Protein AF-A0A4Q3YNB6-F1 (afdb_monomer_lite)

pLDDT: mean 71.14, std 10.94, range [44.97, 83.94]

Structure (mmCIF, N/CA/C/O backbone):
data_AF-A0A4Q3YNB6-F1
#
_entry.id   AF-A0A4Q3YNB6-F1
#
loop_
_atom_site.group_PDB
_atom_site.id
_atom_site.type_symbol
_atom_site.label_atom_id
_atom_site.label_alt_id
_atom_site.label_comp_id
_atom_site.label_asym_id
_atom_site.label_entity_id
_atom_site.label_seq_id
_atom_site.pdbx_PDB_ins_code
_atom_site.Cartn_x
_atom_site.Cartn_y
_atom_site.Cartn_z
_atom_site.occupancy
_atom_site.B_iso_or_equiv
_atom_site.auth_seq_id
_atom_site.auth_comp_id
_atom_site.auth_asym_id
_atom_site.auth_atom_id
_atom_site.pdbx_PDB_model_num
ATOM 1 N N . MET A 1 1 ? 1.092 15.491 34.770 1.00 48.59 1 MET A N 1
ATOM 2 C CA . MET A 1 1 ? 0.559 14.821 33.558 1.00 48.59 1 MET A CA 1
ATOM 3 C C . MET A 1 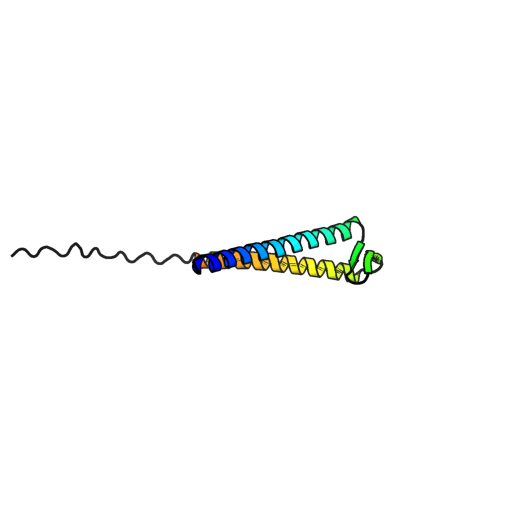1 ? 0.170 13.396 33.919 1.00 48.59 1 MET A C 1
ATOM 5 O O . MET A 1 1 ? 1.056 12.588 34.181 1.00 48.59 1 MET A O 1
ATOM 9 N N . ASN A 1 2 ? -1.131 13.110 33.993 1.00 55.97 2 ASN A N 1
ATOM 10 C CA . ASN A 1 2 ? -1.654 11.788 34.346 1.00 55.97 2 ASN A CA 1
ATOM 11 C C . ASN A 1 2 ? -1.168 10.729 33.346 1.00 55.97 2 ASN A C 1
ATOM 13 O O . ASN A 1 2 ? -1.241 10.934 32.135 1.00 55.97 2 ASN A O 1
ATOM 17 N N . ARG A 1 3 ? -0.697 9.573 33.836 1.00 59.06 3 ARG A N 1
ATOM 18 C CA . ARG A 1 3 ? -0.293 8.431 32.984 1.00 59.06 3 ARG A CA 1
ATOM 19 C C . ARG A 1 3 ? -1.398 8.011 31.999 1.00 59.06 3 ARG A C 1
ATOM 21 O O . ARG A 1 3 ? -1.085 7.538 30.911 1.00 59.06 3 ARG A O 1
ATOM 28 N N . PHE A 1 4 ? -2.658 8.252 32.361 1.00 56.62 4 PHE A N 1
ATOM 29 C CA . PHE A 1 4 ? -3.838 7.972 31.543 1.00 56.62 4 PHE A CA 1
ATOM 30 C C . PHE A 1 4 ? -3.888 8.790 30.238 1.00 56.62 4 PHE A C 1
ATOM 32 O O . PHE A 1 4 ? -4.260 8.250 29.199 1.00 56.62 4 PHE A O 1
ATOM 39 N N . ASP A 1 5 ? -3.431 10.050 30.246 1.00 74.00 5 ASP A N 1
ATOM 40 C CA . ASP A 1 5 ? -3.408 10.886 29.034 1.00 74.00 5 ASP A CA 1
ATOM 41 C C . ASP A 1 5 ? -2.333 10.436 28.047 1.00 74.00 5 ASP A C 1
ATOM 43 O O . ASP A 1 5 ? -2.565 10.410 26.841 1.00 74.00 5 ASP A O 1
ATOM 47 N N . ARG A 1 6 ? -1.160 10.024 28.542 1.00 73.75 6 ARG A N 1
ATOM 48 C CA . ARG A 1 6 ? -0.065 9.565 27.672 1.00 73.75 6 ARG A CA 1
ATOM 49 C C . ARG A 1 6 ? -0.422 8.277 26.933 1.00 73.75 6 ARG A C 1
ATOM 51 O O . ARG A 1 6 ? -0.122 8.168 25.749 1.00 73.75 6 ARG A O 1
ATOM 58 N N . ALA A 1 7 ? -1.082 7.330 27.603 1.00 80.12 7 ALA A N 1
ATOM 59 C CA . ALA A 1 7 ? -1.526 6.084 26.978 1.00 80.12 7 ALA A CA 1
ATOM 60 C C . ALA A 1 7 ? -2.556 6.344 25.866 1.00 80.12 7 ALA A C 1
ATOM 62 O O . ALA A 1 7 ? -2.392 5.857 24.748 1.00 80.12 7 ALA A O 1
ATOM 63 N N . ARG A 1 8 ? -3.554 7.194 26.137 1.00 77.19 8 ARG A N 1
ATOM 64 C CA . ARG A 1 8 ? -4.603 7.559 25.172 1.00 77.19 8 ARG A CA 1
ATOM 65 C C . ARG A 1 8 ? -4.058 8.340 23.974 1.00 77.19 8 ARG A C 1
ATOM 67 O O . ARG A 1 8 ? -4.523 8.173 22.848 1.00 77.19 8 ARG A O 1
ATOM 74 N N . LEU A 1 9 ? -3.062 9.192 24.211 1.00 80.81 9 LEU A N 1
ATOM 75 C CA . LEU A 1 9 ? -2.403 9.975 23.168 1.00 80.81 9 LEU A CA 1
ATOM 76 C C . LEU A 1 9 ? -1.516 9.089 22.280 1.00 80.81 9 LEU A C 1
ATOM 78 O O . LEU A 1 9 ? -1.565 9.221 21.059 1.00 80.81 9 LEU A O 1
ATOM 82 N N . LEU A 1 10 ? -0.792 8.126 22.864 1.00 83.31 10 LEU A N 1
ATOM 83 C CA . LEU A 1 10 ? -0.043 7.109 22.114 1.00 83.31 10 LEU A CA 1
ATOM 84 C C . LEU A 1 10 ? -0.956 6.209 21.276 1.00 83.31 10 LEU A C 1
ATOM 86 O O . LEU A 1 10 ? -0.616 5.881 20.142 1.00 83.31 10 LEU A O 1
ATOM 90 N N . GLU A 1 11 ? -2.111 5.816 21.807 1.00 80.81 11 GLU A N 1
ATOM 91 C CA . GLU A 1 11 ? -3.084 4.985 21.094 1.00 80.81 11 GLU A CA 1
ATOM 92 C C . GLU A 1 11 ? -3.640 5.700 19.852 1.00 80.81 11 GLU A C 1
ATOM 94 O O . GLU A 1 11 ? -3.629 5.145 18.751 1.00 80.81 11 GLU A O 1
ATOM 99 N N . ARG A 1 12 ? -4.011 6.980 19.988 1.00 79.75 12 ARG A N 1
ATOM 100 C CA . ARG A 1 12 ? -4.431 7.818 18.850 1.00 79.75 12 ARG A CA 1
ATOM 101 C C . ARG A 1 12 ? -3.298 8.069 17.857 1.00 79.75 12 ARG A C 1
ATOM 103 O O . ARG A 1 12 ? -3.530 8.028 16.651 1.00 79.75 12 ARG A O 1
ATOM 110 N N . ALA A 1 13 ? -2.078 8.294 18.344 1.00 81.75 13 ALA A N 1
ATOM 111 C CA . ALA A 1 13 ? -0.915 8.513 17.490 1.00 81.75 13 ALA A CA 1
ATOM 112 C C . ALA A 1 13 ? -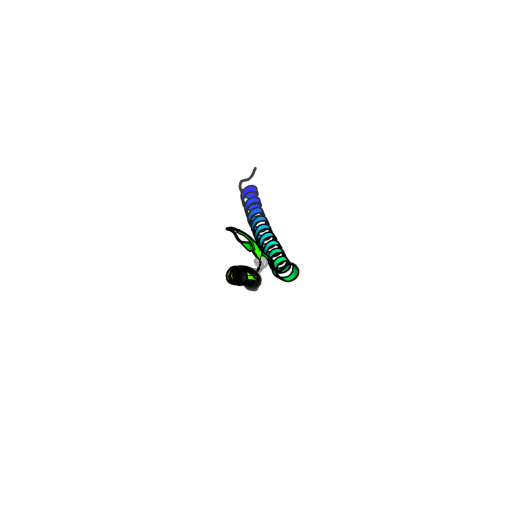0.593 7.278 16.636 1.00 81.75 13 ALA A C 1
ATOM 114 O O . ALA A 1 13 ? -0.326 7.420 15.449 1.00 81.75 13 ALA A O 1
ATOM 115 N N . LYS A 1 14 ? -0.685 6.062 17.189 1.00 77.19 14 LYS A N 1
ATOM 116 C CA . LYS A 1 14 ? -0.492 4.815 16.423 1.00 77.19 14 LYS A CA 1
ATOM 117 C C . LYS A 1 14 ? -1.505 4.672 15.284 1.00 77.19 14 LYS A C 1
ATOM 119 O O . LYS A 1 14 ? -1.136 4.296 14.171 1.00 77.19 14 LYS A O 1
ATOM 124 N N . LEU A 1 15 ? -2.766 5.009 15.546 1.00 77.25 15 LEU A N 1
ATOM 125 C CA . LEU A 1 15 ? -3.827 5.027 14.535 1.00 77.25 15 LEU A CA 1
ATOM 126 C C . LEU A 1 15 ? -3.554 6.064 13.435 1.00 77.25 15 LEU A C 1
ATOM 128 O O . LEU A 1 15 ? -3.648 5.747 12.254 1.00 77.25 15 LEU A O 1
ATOM 132 N N . ALA A 1 16 ? -3.145 7.277 13.807 1.00 76.69 16 ALA A N 1
ATOM 133 C CA . ALA A 1 16 ? -2.807 8.319 12.839 1.00 76.69 16 ALA A CA 1
ATOM 134 C C . ALA A 1 16 ? -1.571 7.958 11.996 1.00 76.69 16 ALA A C 1
ATOM 136 O O . ALA A 1 16 ? -1.584 8.128 10.780 1.00 76.69 16 ALA A O 1
ATOM 137 N N . ILE A 1 17 ? -0.522 7.415 12.622 1.00 80.69 17 ILE A N 1
ATOM 138 C CA . ILE A 1 17 ? 0.710 6.997 11.939 1.00 80.69 17 ILE A CA 1
ATOM 139 C C . ILE A 1 17 ? 0.420 5.857 10.964 1.00 80.69 17 ILE A C 1
ATOM 141 O O . ILE A 1 17 ? 0.856 5.916 9.820 1.00 80.69 17 ILE A O 1
ATOM 145 N N . SER A 1 18 ? -0.336 4.839 11.381 1.00 78.38 18 SER A N 1
ATOM 146 C CA . SER A 1 18 ? -0.697 3.731 10.487 1.00 78.38 18 SER A CA 1
ATOM 147 C C . SER A 1 18 ? -1.528 4.207 9.296 1.00 78.38 18 SER A C 1
ATOM 149 O O . SER A 1 18 ? -1.215 3.842 8.165 1.00 78.38 18 SER A O 1
ATOM 151 N N . ALA A 1 19 ? -2.506 5.092 9.511 1.00 77.31 19 ALA A N 1
ATOM 152 C CA . ALA A 1 19 ? -3.273 5.695 8.422 1.00 77.31 19 ALA A CA 1
ATOM 153 C C . ALA A 1 19 ? -2.387 6.515 7.467 1.00 77.31 19 ALA A C 1
ATOM 155 O O . ALA A 1 19 ? -2.532 6.406 6.251 1.00 77.31 19 ALA A O 1
ATOM 156 N N . PHE A 1 20 ? -1.438 7.291 7.999 1.00 83.56 20 PHE A N 1
ATOM 157 C CA . PHE A 1 20 ? -0.517 8.095 7.194 1.00 83.56 20 PHE A CA 1
ATOM 158 C C . PHE A 1 20 ? 0.447 7.231 6.373 1.00 83.56 20 PHE A C 1
ATOM 160 O O . PHE A 1 20 ? 0.655 7.494 5.192 1.00 83.56 20 PHE A O 1
ATOM 167 N N . VAL A 1 21 ? 0.995 6.167 6.968 1.00 80.38 21 VAL A N 1
ATOM 168 C CA . VAL A 1 21 ? 1.882 5.217 6.278 1.00 80.38 21 VAL A CA 1
ATOM 169 C C . VAL A 1 21 ? 1.132 4.492 5.164 1.00 80.38 21 VAL A C 1
ATOM 171 O O . VAL A 1 21 ? 1.638 4.410 4.046 1.00 80.38 21 VAL A O 1
ATOM 174 N N . VAL A 1 22 ? -0.086 4.015 5.435 1.00 81.00 22 VAL A N 1
ATOM 175 C CA . VAL A 1 22 ? -0.914 3.340 4.426 1.00 81.00 22 VAL A CA 1
ATOM 176 C C . VAL A 1 22 ? -1.301 4.308 3.306 1.00 81.00 22 VAL A C 1
ATOM 178 O O . VAL A 1 22 ? -1.146 3.975 2.131 1.00 81.00 22 VAL A O 1
ATOM 181 N N . GLY A 1 23 ? -1.745 5.521 3.644 1.00 79.88 23 GLY A N 1
ATOM 182 C CA . GLY A 1 23 ? -2.099 6.547 2.662 1.00 79.88 23 GLY A CA 1
ATOM 183 C C . GLY A 1 23 ? -0.913 6.947 1.784 1.00 79.88 23 GLY A C 1
ATOM 184 O O . GLY A 1 23 ? -1.024 6.937 0.559 1.00 79.88 23 GLY A O 1
ATOM 185 N N . GLY A 1 24 ? 0.245 7.215 2.391 1.00 79.38 24 GLY A N 1
ATOM 186 C CA . GLY A 1 24 ? 1.469 7.568 1.670 1.00 79.38 24 GLY A CA 1
ATOM 187 C C . GLY A 1 24 ? 1.952 6.455 0.739 1.00 79.38 24 GLY A C 1
ATOM 188 O O . GLY A 1 24 ? 2.265 6.725 -0.419 1.00 79.38 24 GLY A O 1
ATOM 189 N N . ALA A 1 25 ? 1.941 5.201 1.199 1.00 76.62 25 ALA A N 1
ATOM 190 C CA . ALA A 1 25 ? 2.287 4.050 0.366 1.00 76.62 25 ALA A CA 1
ATOM 191 C C . ALA A 1 25 ? 1.302 3.853 -0.802 1.00 76.62 25 ALA A C 1
ATOM 193 O O . ALA A 1 25 ? 1.729 3.536 -1.911 1.00 76.62 25 ALA A O 1
ATOM 194 N N . THR A 1 26 ? 0.006 4.106 -0.584 1.00 76.69 26 THR A N 1
ATOM 195 C CA . THR A 1 26 ? -1.018 4.024 -1.641 1.00 76.69 26 THR A CA 1
ATOM 196 C C . THR A 1 26 ? -0.787 5.083 -2.720 1.00 76.69 26 THR A C 1
ATOM 198 O O . THR A 1 26 ? -0.770 4.763 -3.905 1.00 76.69 26 THR A O 1
ATOM 201 N N . ILE A 1 27 ? -0.568 6.340 -2.318 1.00 79.81 27 ILE A N 1
ATOM 202 C CA . ILE A 1 27 ? -0.314 7.454 -3.247 1.00 79.81 27 ILE A CA 1
ATOM 203 C C . ILE A 1 27 ? 0.966 7.201 -4.048 1.00 79.81 27 ILE A C 1
ATOM 205 O O . ILE A 1 27 ? 0.982 7.393 -5.262 1.00 79.81 27 ILE A O 1
ATOM 209 N N . PHE A 1 28 ? 2.020 6.725 -3.382 1.00 79.38 28 PHE A N 1
ATOM 210 C CA . PHE A 1 28 ? 3.280 6.380 -4.033 1.00 79.38 28 PHE A CA 1
ATOM 211 C C . PHE A 1 28 ? 3.107 5.268 -5.079 1.00 79.38 28 PHE A C 1
ATOM 213 O O . PHE A 1 28 ? 3.582 5.410 -6.201 1.00 79.38 28 PHE A O 1
ATOM 220 N N . ALA A 1 29 ? 2.373 4.201 -4.746 1.00 77.38 29 ALA A N 1
ATOM 221 C CA . ALA A 1 29 ? 2.075 3.109 -5.673 1.00 77.38 29 ALA A CA 1
ATOM 222 C C . ALA A 1 29 ? 1.310 3.585 -6.920 1.00 77.38 29 ALA A C 1
ATOM 224 O O . ALA A 1 29 ? 1.655 3.207 -8.038 1.00 77.38 29 ALA A O 1
ATOM 225 N N . VAL A 1 30 ? 0.299 4.442 -6.742 1.00 79.00 30 VAL A N 1
ATOM 226 C CA . VAL A 1 30 ? -0.467 5.016 -7.862 1.00 79.00 30 VAL A CA 1
ATOM 227 C C . VAL A 1 30 ? 0.421 5.892 -8.745 1.00 79.00 30 VAL A C 1
ATOM 229 O O . VAL A 1 30 ? 0.331 5.801 -9.965 1.00 79.00 30 VAL A O 1
ATOM 232 N N . TYR A 1 31 ? 1.293 6.707 -8.149 1.00 79.25 31 TYR A N 1
ATOM 233 C CA . TYR A 1 31 ? 2.217 7.559 -8.898 1.00 79.25 31 TYR A CA 1
ATOM 234 C C . TYR A 1 31 ? 3.221 6.748 -9.730 1.00 79.25 31 TYR A C 1
ATOM 236 O O . TYR A 1 31 ? 3.420 7.047 -10.903 1.00 79.25 31 TYR A O 1
ATOM 244 N N . GLU A 1 32 ? 3.810 5.695 -9.158 1.00 74.56 32 GLU A N 1
ATOM 245 C CA . GLU A 1 32 ? 4.743 4.811 -9.874 1.00 74.56 32 GLU A CA 1
ATOM 246 C C . GLU A 1 32 ? 4.047 4.046 -11.0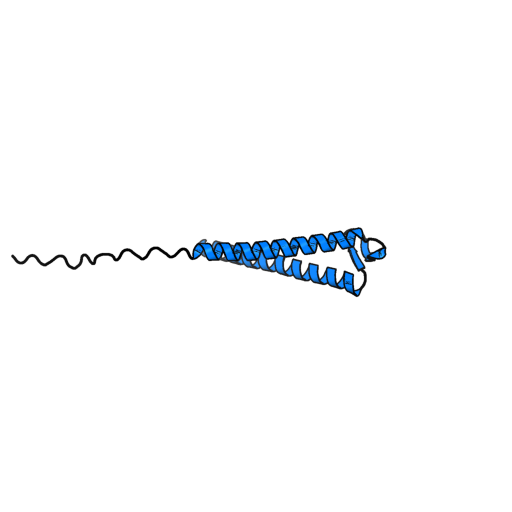12 1.00 74.56 32 GLU A C 1
ATOM 248 O O . GLU A 1 32 ? 4.585 3.956 -12.113 1.00 74.56 32 GLU A O 1
ATOM 253 N N . LEU A 1 33 ? 2.824 3.547 -10.792 1.00 76.62 33 LEU A N 1
ATOM 254 C CA . LEU A 1 33 ? 2.032 2.898 -11.846 1.00 76.62 33 LEU A CA 1
ATOM 255 C C . LEU A 1 33 ? 1.628 3.877 -12.953 1.00 76.62 33 LEU A C 1
ATOM 257 O O . LEU A 1 33 ? 1.626 3.505 -14.126 1.00 76.62 33 LEU A O 1
ATOM 261 N N . TYR A 1 34 ? 1.302 5.118 -12.590 1.00 76.00 34 TYR A N 1
ATOM 262 C CA . TYR A 1 34 ? 0.995 6.164 -13.557 1.00 76.00 34 TYR A CA 1
ATOM 263 C C . TYR A 1 34 ? 2.219 6.512 -14.406 1.00 76.00 34 TYR A C 1
ATOM 265 O O . TYR A 1 34 ? 2.099 6.506 -15.624 1.00 76.00 34 TYR A O 1
ATOM 273 N N . GLY A 1 35 ? 3.391 6.726 -13.798 1.00 71.88 35 GLY A N 1
ATOM 274 C CA . GLY A 1 35 ? 4.633 6.986 -14.538 1.00 71.88 35 GLY A CA 1
ATOM 275 C C . GLY A 1 35 ? 5.045 5.816 -15.437 1.00 71.88 35 GLY A C 1
ATOM 276 O O . GLY A 1 35 ? 5.495 6.019 -16.564 1.00 71.88 35 GLY A O 1
ATOM 277 N N . ALA A 1 36 ? 4.796 4.582 -14.994 1.00 76.25 36 ALA A N 1
ATOM 278 C CA . ALA A 1 36 ? 5.003 3.402 -15.824 1.00 76.25 36 ALA A CA 1
ATOM 279 C C . ALA A 1 36 ? 4.077 3.377 -17.050 1.00 76.25 36 ALA A C 1
ATOM 281 O O . ALA A 1 36 ? 4.515 3.028 -18.144 1.00 76.25 36 ALA A O 1
ATOM 282 N N . TRP A 1 37 ? 2.811 3.767 -16.886 1.00 75.31 37 TRP A N 1
ATOM 283 C CA . TRP A 1 37 ? 1.841 3.805 -17.980 1.00 75.31 37 TRP A CA 1
ATOM 284 C C . TRP A 1 37 ? 2.029 5.002 -18.922 1.00 75.31 37 TRP A C 1
ATOM 286 O O . TRP A 1 37 ? 1.919 4.831 -20.134 1.00 75.31 37 TRP A O 1
ATOM 296 N N . SER A 1 38 ? 2.304 6.197 -18.391 1.00 77.88 38 SER A N 1
ATOM 297 C CA . SER A 1 38 ? 2.410 7.427 -19.184 1.00 77.88 38 SER A CA 1
ATOM 298 C C . SER A 1 38 ? 3.765 7.571 -19.866 1.00 77.88 38 SER A C 1
ATOM 300 O O . SER A 1 38 ? 3.821 7.938 -21.038 1.00 77.88 38 SER A O 1
ATOM 302 N N . ASP A 1 39 ? 4.845 7.257 -19.148 1.00 77.94 39 ASP A N 1
ATOM 303 C CA . ASP A 1 39 ? 6.207 7.588 -19.576 1.00 77.94 39 ASP A CA 1
ATOM 304 C C . ASP A 1 39 ? 6.999 6.338 -19.983 1.00 77.94 39 ASP A C 1
ATOM 306 O O . ASP A 1 39 ? 8.138 6.447 -20.434 1.00 77.94 39 ASP A O 1
ATOM 310 N N . GLY A 1 40 ? 6.431 5.137 -19.812 1.00 74.62 40 GLY A N 1
ATOM 311 C CA . GLY A 1 40 ? 7.109 3.877 -20.128 1.00 74.62 40 GLY A CA 1
ATOM 312 C C . GLY A 1 40 ? 8.337 3.616 -19.250 1.00 74.62 40 GLY A C 1
ATOM 313 O O . GLY A 1 40 ? 9.229 2.852 -19.633 1.00 74.62 40 GLY A O 1
ATOM 314 N N . THR A 1 41 ? 8.421 4.272 -18.088 1.00 74.88 41 THR A N 1
ATOM 315 C CA . THR A 1 41 ? 9.572 4.190 -17.185 1.00 74.88 41 THR A CA 1
ATOM 316 C C . THR A 1 41 ? 9.176 3.761 -15.779 1.00 74.88 41 THR A C 1
ATOM 318 O O . THR A 1 41 ? 8.098 4.070 -15.287 1.00 74.88 41 THR A O 1
ATOM 321 N N . ILE A 1 42 ? 10.067 3.029 -15.119 1.00 75.69 42 ILE A N 1
ATOM 322 C CA . ILE A 1 42 ? 9.882 2.497 -13.770 1.00 75.69 42 ILE A CA 1
ATOM 323 C C . ILE A 1 42 ? 11.070 2.858 -12.894 1.00 75.69 42 ILE A C 1
ATOM 325 O O . ILE A 1 42 ? 12.224 2.866 -13.339 1.00 75.69 42 ILE A O 1
ATOM 329 N N . ARG A 1 43 ? 10.815 3.116 -11.614 1.00 67.69 43 ARG A N 1
ATOM 330 C CA . ARG A 1 43 ? 11.885 3.389 -10.662 1.00 67.69 43 ARG A CA 1
ATOM 331 C C . ARG A 1 43 ? 12.416 2.085 -10.075 1.00 67.69 43 ARG A C 1
ATOM 333 O O . ARG A 1 43 ? 11.743 1.375 -9.336 1.00 67.69 43 ARG A O 1
ATOM 340 N N . THR A 1 44 ? 13.668 1.770 -10.377 1.00 63.31 44 THR A N 1
ATOM 341 C CA . THR A 1 44 ? 14.370 0.595 -9.855 1.00 63.31 44 THR A CA 1
ATOM 342 C C . THR A 1 44 ? 15.328 1.002 -8.736 1.00 63.31 44 THR A C 1
ATOM 344 O O . THR A 1 44 ? 16.049 1.997 -8.837 1.00 63.31 44 THR A O 1
ATOM 347 N N . ARG A 1 45 ? 15.397 0.207 -7.657 1.00 59.41 45 ARG A N 1
ATOM 348 C CA . ARG A 1 45 ? 16.296 0.483 -6.514 1.00 59.41 45 ARG A CA 1
ATOM 349 C C . ARG A 1 45 ? 17.781 0.569 -6.893 1.00 59.41 45 ARG A C 1
ATOM 351 O O . ARG A 1 45 ? 18.540 1.179 -6.150 1.00 59.41 45 ARG A O 1
ATOM 358 N N . ARG A 1 46 ? 18.205 -0.072 -7.990 1.00 61.03 46 ARG A N 1
ATOM 359 C CA . ARG A 1 46 ? 19.616 -0.135 -8.417 1.00 61.03 46 ARG A CA 1
ATOM 360 C C . ARG A 1 46 ? 19.975 0.798 -9.572 1.00 61.03 46 ARG A C 1
ATOM 362 O O . ARG A 1 46 ? 21.148 1.142 -9.679 1.00 61.03 46 ARG A O 1
AT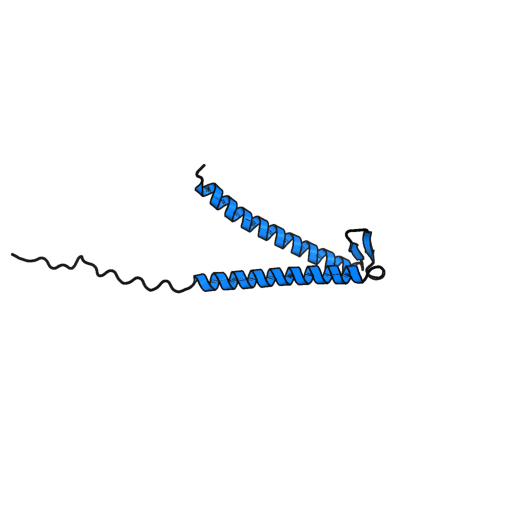OM 369 N N . HIS A 1 47 ? 19.028 1.195 -10.424 1.00 56.03 47 HIS A N 1
ATOM 370 C CA . HIS A 1 47 ? 19.338 1.932 -11.658 1.00 56.03 47 HIS A CA 1
ATOM 371 C C . HIS A 1 47 ? 18.596 3.268 -11.793 1.00 56.03 47 HIS A C 1
ATOM 373 O O . HIS A 1 47 ? 18.770 3.959 -12.790 1.00 56.03 47 HIS A O 1
ATOM 379 N N . GLY A 1 48 ? 17.809 3.677 -10.792 1.00 71.75 48 GLY A N 1
ATOM 380 C CA . GLY A 1 48 ? 17.024 4.907 -10.884 1.00 71.75 48 GLY A CA 1
ATOM 381 C C . GLY A 1 48 ? 15.829 4.715 -11.816 1.00 71.75 48 GLY A C 1
ATOM 382 O O . GLY A 1 48 ? 15.131 3.712 -11.701 1.00 71.75 48 GLY A O 1
ATOM 383 N N . ILE A 1 49 ? 15.569 5.670 -12.708 1.00 72.00 49 ILE A N 1
ATOM 384 C CA . ILE A 1 49 ? 14.474 5.588 -13.685 1.00 72.00 49 ILE A CA 1
ATOM 385 C C . ILE A 1 49 ? 14.959 4.750 -14.875 1.00 72.00 49 ILE A C 1
ATOM 387 O O . ILE A 1 49 ? 15.881 5.152 -15.579 1.00 72.00 49 ILE A O 1
ATOM 391 N N . ALA A 1 50 ? 14.363 3.578 -15.073 1.00 69.19 50 ALA A N 1
ATOM 392 C CA . ALA A 1 50 ? 14.682 2.657 -16.160 1.00 69.19 50 ALA A CA 1
ATOM 393 C C . ALA A 1 50 ? 13.485 2.518 -17.107 1.00 69.19 50 ALA A C 1
ATOM 395 O O . ALA A 1 50 ? 12.341 2.583 -16.669 1.00 69.19 50 ALA A O 1
ATOM 396 N N . SER A 1 51 ? 13.735 2.301 -18.398 1.00 75.69 51 SER A N 1
ATOM 397 C CA . SER A 1 51 ? 12.673 1.972 -19.357 1.00 75.69 51 SER A CA 1
ATOM 398 C C . SER A 1 51 ? 12.111 0.572 -19.086 1.00 75.69 51 SER A C 1
ATOM 400 O O . SER A 1 51 ? 12.865 -0.356 -18.765 1.00 75.69 51 SER A O 1
ATOM 402 N N . ILE A 1 52 ? 10.794 0.425 -19.243 1.00 76.88 52 ILE A N 1
ATOM 403 C CA . ILE A 1 52 ? 10.074 -0.850 -19.118 1.00 76.88 52 ILE A CA 1
ATOM 404 C C . ILE A 1 52 ? 10.539 -1.852 -20.178 1.00 76.88 52 ILE A C 1
ATOM 406 O O . ILE A 1 52 ? 10.698 -3.028 -19.859 1.00 76.88 52 ILE A O 1
ATOM 410 N N . ASP A 1 53 ? 10.849 -1.391 -21.391 1.00 79.06 53 ASP A N 1
ATOM 411 C CA . ASP A 1 53 ? 11.290 -2.257 -22.493 1.00 79.06 53 ASP A CA 1
ATOM 412 C C . ASP A 1 53 ? 12.643 -2.917 -22.203 1.00 79.06 53 ASP A C 1
ATOM 414 O O . ASP A 1 53 ? 12.899 -4.048 -22.610 1.00 79.06 53 ASP A O 1
ATOM 418 N N . GLY A 1 54 ? 13.508 -2.229 -21.451 1.00 76.88 54 GLY A N 1
ATOM 419 C CA . GLY A 1 54 ? 14.798 -2.768 -21.026 1.00 76.88 54 GLY A CA 1
ATOM 420 C C . GLY A 1 54 ? 14.720 -3.664 -19.789 1.00 76.88 54 GLY A C 1
ATOM 421 O O . GLY A 1 54 ? 15.657 -4.415 -19.536 1.00 76.88 54 GLY A O 1
ATOM 422 N N . ASN A 1 55 ? 13.648 -3.570 -18.992 1.00 76.25 55 ASN A N 1
ATOM 423 C CA . ASN A 1 55 ? 13.516 -4.273 -17.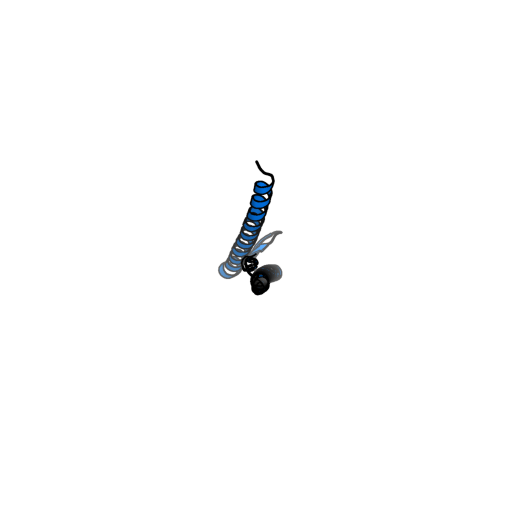710 1.00 76.25 55 ASN A CA 1
ATOM 424 C C . ASN A 1 55 ? 12.052 -4.655 -17.396 1.00 76.25 55 ASN A C 1
ATOM 426 O O . ASN A 1 55 ? 11.498 -4.204 -16.384 1.00 76.25 55 ASN A O 1
ATOM 430 N N . PRO A 1 56 ? 11.415 -5.520 -18.208 1.00 76.00 56 PRO A N 1
ATOM 431 C CA . PRO A 1 56 ? 10.004 -5.870 -18.033 1.00 76.00 56 PRO A CA 1
ATOM 432 C C . PRO A 1 56 ? 9.730 -6.582 -16.699 1.00 76.00 56 PRO A C 1
ATOM 434 O O . PRO A 1 56 ? 8.668 -6.414 -16.103 1.00 76.00 56 PRO A O 1
ATOM 437 N N . GLU A 1 57 ? 10.699 -7.332 -16.169 1.00 74.50 57 GLU A N 1
ATOM 438 C CA . GLU A 1 57 ? 10.572 -8.020 -14.875 1.00 74.50 57 GLU A CA 1
ATOM 439 C C . GLU A 1 57 ? 10.382 -7.044 -13.707 1.00 74.50 57 GLU A C 1
ATOM 441 O O . GLU A 1 57 ? 9.574 -7.281 -12.807 1.00 74.50 57 GLU A O 1
ATOM 446 N N . ALA A 1 58 ? 11.085 -5.909 -13.735 1.00 71.38 58 ALA A N 1
ATOM 447 C CA . ALA A 1 58 ? 10.983 -4.896 -12.691 1.00 71.38 58 ALA A CA 1
ATOM 448 C C . ALA A 1 58 ? 9.633 -4.156 -12.737 1.00 71.38 58 ALA A C 1
ATOM 450 O O . ALA A 1 58 ? 9.127 -3.744 -11.688 1.00 71.38 58 ALA A O 1
ATOM 451 N N . PHE A 1 59 ? 9.008 -4.060 -13.916 1.00 75.00 59 PHE A N 1
ATOM 452 C CA . PHE A 1 59 ? 7.645 -3.549 -14.061 1.00 75.00 59 PHE A CA 1
ATOM 453 C C . PHE A 1 59 ? 6.643 -4.499 -13.399 1.00 75.00 59 PHE A C 1
ATOM 455 O O . PHE A 1 59 ? 5.915 -4.090 -12.494 1.00 75.00 59 PHE A O 1
ATOM 462 N N . TRP A 1 60 ? 6.661 -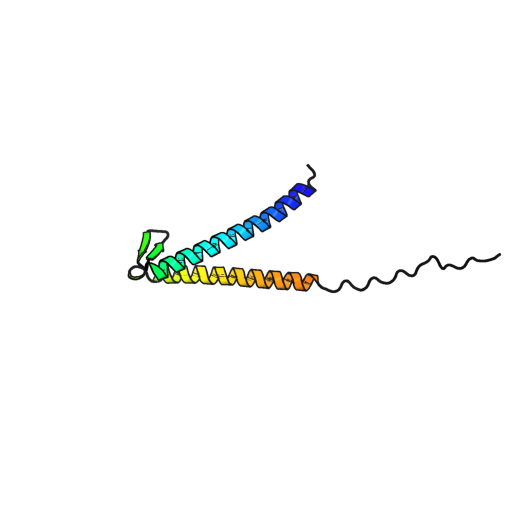5.785 -13.762 1.00 76.12 60 TRP A N 1
ATOM 463 C CA . TRP A 1 60 ? 5.741 -6.777 -13.194 1.00 76.12 60 TRP A CA 1
ATOM 464 C C . TRP A 1 60 ? 5.929 -6.977 -11.690 1.00 76.12 60 TRP A C 1
ATOM 466 O O . TRP A 1 60 ? 4.943 -7.159 -10.970 1.00 76.12 60 TRP A O 1
ATOM 476 N N . LEU A 1 61 ? 7.164 -6.881 -11.190 1.00 75.69 61 LEU A N 1
ATOM 477 C CA . LEU A 1 61 ? 7.440 -6.879 -9.755 1.00 75.69 61 LEU A CA 1
ATOM 478 C C . LEU A 1 61 ? 6.779 -5.677 -9.066 1.00 75.69 61 LEU A C 1
ATOM 480 O O . LEU A 1 61 ? 6.091 -5.852 -8.062 1.00 75.69 61 LEU A O 1
ATOM 484 N N . THR A 1 62 ? 6.944 -4.473 -9.619 1.00 76.06 62 THR A N 1
ATOM 485 C CA . THR A 1 62 ? 6.333 -3.243 -9.084 1.00 76.06 62 THR A CA 1
ATOM 486 C C . THR A 1 62 ? 4.809 -3.341 -9.071 1.00 76.06 62 THR A C 1
ATOM 488 O O . THR A 1 62 ? 4.186 -3.078 -8.040 1.00 76.06 62 THR A O 1
ATOM 491 N N . VAL A 1 63 ? 4.207 -3.805 -10.170 1.00 78.50 63 VAL A N 1
ATOM 492 C CA . VAL A 1 63 ? 2.759 -4.044 -10.277 1.00 78.50 63 VAL A CA 1
ATOM 493 C C . VAL A 1 63 ? 2.291 -5.059 -9.234 1.00 78.50 63 VAL A C 1
ATOM 495 O O . VAL A 1 63 ? 1.318 -4.803 -8.526 1.00 78.50 63 VAL A O 1
ATOM 498 N N . SER A 1 64 ? 3.001 -6.180 -9.085 1.00 74.75 64 SER A N 1
ATOM 499 C CA . SER A 1 64 ? 2.647 -7.241 -8.132 1.00 74.75 64 SER A CA 1
ATOM 500 C C . SER A 1 64 ? 2.710 -6.755 -6.684 1.00 74.75 64 SER A C 1
ATOM 502 O O . SER A 1 64 ? 1.808 -7.041 -5.898 1.00 74.75 64 SER A O 1
ATOM 504 N N . VAL A 1 65 ? 3.737 -5.975 -6.330 1.00 79.19 65 VAL A N 1
ATOM 505 C CA . VAL A 1 65 ? 3.874 -5.372 -4.995 1.00 79.19 65 VAL A CA 1
ATOM 506 C C . VAL A 1 65 ? 2.740 -4.382 -4.726 1.00 79.19 65 VAL A C 1
ATOM 508 O O . VAL A 1 65 ? 2.148 -4.419 -3.647 1.00 79.19 65 VAL A O 1
ATOM 511 N N . CYS A 1 66 ? 2.392 -3.538 -5.702 1.00 78.62 66 CYS A N 1
ATOM 512 C CA . CYS A 1 66 ? 1.282 -2.593 -5.567 1.00 78.62 66 CYS A CA 1
ATOM 513 C C . CYS A 1 66 ? -0.067 -3.316 -5.425 1.00 78.62 66 CYS A C 1
ATOM 515 O O . CYS A 1 66 ? -0.851 -2.982 -4.537 1.00 78.62 66 CYS A O 1
ATOM 517 N N . ALA A 1 67 ? -0.323 -4.339 -6.244 1.00 78.81 67 ALA A N 1
ATOM 518 C CA . ALA A 1 67 ? -1.543 -5.143 -6.180 1.00 78.81 67 ALA A CA 1
ATOM 519 C C . ALA A 1 67 ? -1.678 -5.873 -4.836 1.00 78.81 67 ALA A C 1
ATOM 521 O O . ALA A 1 67 ? -2.746 -5.852 -4.220 1.00 78.81 67 ALA A O 1
ATOM 522 N N . LEU A 1 68 ? -0.586 -6.464 -4.341 1.00 80.31 68 LEU A N 1
ATOM 523 C CA . LEU A 1 68 ? -0.557 -7.133 -3.043 1.00 80.31 68 LEU A CA 1
ATOM 524 C C . LEU A 1 68 ? -0.789 -6.143 -1.898 1.00 80.31 68 LEU A C 1
ATOM 526 O O . LEU A 1 68 ? -1.553 -6.436 -0.980 1.00 80.31 68 LEU A O 1
ATOM 530 N N . PHE A 1 69 ? -0.201 -4.949 -1.976 1.00 78.12 69 PHE A N 1
ATOM 531 C CA . PHE A 1 69 ? -0.441 -3.888 -1.003 1.00 78.12 69 PHE A CA 1
ATOM 532 C C . PHE A 1 69 ? -1.917 -3.456 -0.973 1.00 78.12 69 PHE A C 1
ATOM 534 O O . PHE A 1 69 ? -2.523 -3.430 0.099 1.00 78.12 69 PHE A O 1
ATOM 541 N N . VAL A 1 70 ? -2.531 -3.192 -2.132 1.00 80.38 70 VAL A N 1
ATOM 542 C CA . VAL A 1 70 ? -3.965 -2.854 -2.224 1.00 80.38 70 VAL A CA 1
ATOM 543 C C . VAL A 1 70 ? -4.833 -3.984 -1.664 1.00 80.38 70 VAL A C 1
ATOM 545 O O . VAL A 1 70 ? -5.752 -3.721 -0.887 1.00 80.38 70 VAL A O 1
ATOM 548 N N . ALA A 1 71 ? -4.514 -5.242 -1.980 1.00 81.00 71 ALA A N 1
ATOM 549 C CA . ALA A 1 71 ? -5.217 -6.397 -1.429 1.00 81.00 71 ALA A CA 1
ATOM 550 C C . ALA A 1 71 ? -5.121 -6.448 0.106 1.00 81.00 71 ALA A C 1
ATOM 552 O O . ALA A 1 71 ? -6.139 -6.631 0.772 1.00 81.00 71 ALA A O 1
ATOM 553 N N . MET A 1 72 ? -3.938 -6.216 0.685 1.00 81.81 72 MET A N 1
ATOM 554 C CA . MET A 1 72 ? -3.763 -6.152 2.142 1.00 81.81 72 MET A CA 1
ATOM 555 C C . MET A 1 72 ? -4.579 -5.021 2.778 1.00 81.81 72 MET A C 1
ATOM 557 O O . MET A 1 72 ? -5.170 -5.223 3.840 1.00 81.81 72 MET A O 1
ATOM 561 N N . VAL A 1 73 ? -4.655 -3.851 2.135 1.00 81.19 73 VAL A N 1
ATOM 562 C CA . VAL A 1 73 ? -5.472 -2.722 2.615 1.00 81.19 73 VAL A CA 1
ATOM 563 C C . VAL A 1 73 ? -6.960 -3.073 2.595 1.00 81.19 73 VAL A C 1
ATOM 565 O O . VAL A 1 73 ? -7.651 -2.832 3.586 1.00 81.19 73 VAL A O 1
ATOM 568 N N . ILE A 1 74 ? -7.454 -3.689 1.517 1.00 82.50 74 ILE A N 1
ATOM 569 C CA . ILE A 1 74 ? -8.853 -4.129 1.410 1.00 82.50 74 ILE A CA 1
ATOM 570 C C . ILE A 1 74 ? -9.163 -5.190 2.468 1.00 82.50 74 ILE A C 1
ATOM 572 O O . ILE A 1 74 ? -10.149 -5.056 3.191 1.00 82.50 74 ILE A O 1
ATOM 576 N N . VAL A 1 75 ? -8.310 -6.208 2.614 1.00 83.94 75 VAL A N 1
ATOM 577 C CA . VAL A 1 75 ? -8.468 -7.249 3.642 1.00 83.94 75 VAL A CA 1
ATOM 578 C C . VAL A 1 75 ? -8.480 -6.629 5.039 1.00 83.94 75 VAL A C 1
ATOM 580 O O . VAL A 1 75 ? -9.348 -6.962 5.844 1.00 83.94 75 VAL A O 1
ATOM 583 N N . GLY A 1 76 ? -7.586 -5.677 5.319 1.00 82.12 76 GLY A N 1
ATOM 584 C CA . GLY A 1 76 ? -7.568 -4.935 6.579 1.00 82.12 76 GLY A CA 1
ATOM 585 C C . GLY A 1 76 ? -8.855 -4.140 6.824 1.00 82.12 76 GLY A C 1
ATOM 586 O O . GLY A 1 76 ? -9.405 -4.192 7.923 1.00 82.12 76 GLY A O 1
ATOM 587 N N . ALA A 1 77 ? -9.377 -3.449 5.807 1.00 81.25 77 ALA A N 1
ATOM 588 C CA . ALA A 1 77 ? -10.626 -2.692 5.902 1.00 81.25 77 ALA A CA 1
ATOM 589 C C . ALA A 1 77 ? -11.844 -3.602 6.137 1.00 81.25 77 ALA A C 1
ATOM 591 O O . ALA A 1 77 ? -12.670 -3.317 7.008 1.00 81.25 77 ALA A O 1
ATOM 592 N N . VAL A 1 78 ? -11.928 -4.725 5.415 1.00 83.56 78 VAL A N 1
ATOM 593 C CA . VAL A 1 78 ? -12.969 -5.747 5.602 1.00 83.56 78 VAL A CA 1
ATOM 594 C C . VAL A 1 78 ? -12.880 -6.349 7.004 1.00 83.56 78 VAL A C 1
ATOM 596 O O . VAL A 1 78 ? -13.898 -6.458 7.686 1.00 83.56 78 VAL A O 1
ATOM 599 N N . PHE A 1 79 ? -11.672 -6.665 7.477 1.00 82.75 79 PHE A N 1
ATOM 600 C CA . PHE A 1 79 ? -11.454 -7.202 8.818 1.00 82.75 79 PHE A CA 1
ATOM 601 C C . PHE A 1 79 ? -11.868 -6.209 9.913 1.00 82.75 79 PHE A C 1
ATOM 603 O O . PHE A 1 79 ? -12.545 -6.595 10.864 1.00 82.75 79 PHE A O 1
ATOM 610 N N . MET A 1 80 ? -11.546 -4.918 9.769 1.00 81.19 80 MET A N 1
ATOM 611 C CA . MET A 1 80 ? -12.019 -3.879 10.695 1.00 81.19 80 MET A CA 1
ATOM 612 C C . MET A 1 80 ? -13.547 -3.727 10.670 1.00 81.19 80 MET A C 1
ATOM 614 O O . MET A 1 80 ? -14.161 -3.542 11.723 1.00 81.19 80 MET A O 1
ATOM 618 N N . GLY A 1 81 ? -14.171 -3.811 9.491 1.00 77.62 81 GLY A N 1
ATOM 619 C CA . GLY A 1 81 ? -15.630 -3.805 9.351 1.00 77.62 81 GLY A CA 1
ATOM 620 C C . GLY A 1 81 ? -16.284 -4.996 10.054 1.00 77.62 81 GLY A C 1
ATOM 621 O O . GLY A 1 81 ? -17.246 -4.822 10.803 1.00 77.62 81 GLY A O 1
ATOM 622 N N . TRP A 1 82 ? -15.713 -6.188 9.881 1.00 80.25 82 TRP A N 1
ATOM 623 C CA . TRP A 1 82 ? -16.152 -7.409 10.553 1.00 80.25 82 TRP A CA 1
ATOM 624 C C . TRP A 1 82 ? -15.970 -7.334 12.076 1.00 80.25 82 TRP A C 1
ATOM 626 O O . TRP A 1 82 ? -16.915 -7.602 12.816 1.00 80.25 82 TRP A O 1
ATOM 636 N N . ALA A 1 83 ? -14.813 -6.876 12.563 1.00 75.00 83 ALA A N 1
ATOM 637 C CA . ALA A 1 83 ? -14.552 -6.707 13.994 1.00 75.00 83 ALA A CA 1
ATOM 638 C C . ALA A 1 83 ? -15.555 -5.744 14.659 1.00 75.00 83 ALA A C 1
ATOM 640 O O . ALA A 1 83 ? -16.120 -6.057 15.706 1.00 75.00 83 ALA A O 1
ATOM 641 N N . ARG A 1 84 ? -15.868 -4.614 14.008 1.00 71.44 84 ARG A N 1
ATOM 642 C CA . ARG A 1 84 ? -16.912 -3.681 14.478 1.00 71.44 84 ARG A CA 1
ATOM 643 C C . ARG A 1 84 ? -18.318 -4.281 14.440 1.00 71.44 84 ARG A C 1
ATOM 645 O O . ARG A 1 84 ? -19.176 -3.879 15.221 1.00 71.44 84 ARG A O 1
ATOM 652 N N . SER A 1 85 ? -18.579 -5.212 13.524 1.00 64.69 85 SER A N 1
ATOM 653 C CA . SER A 1 85 ? -19.853 -5.933 13.469 1.00 64.69 85 SER A CA 1
ATOM 654 C C . SER A 1 85 ? -20.020 -6.895 14.647 1.00 64.69 85 SER A C 1
ATOM 656 O O . SER A 1 85 ? -21.142 -7.078 15.112 1.00 64.69 85 SER A O 1
ATOM 658 N N . LEU A 1 86 ? -18.930 -7.488 15.143 1.00 60.91 86 LEU A N 1
ATOM 659 C CA . LEU A 1 86 ? -18.952 -8.388 16.300 1.00 60.91 86 LEU A CA 1
ATOM 660 C C . LEU A 1 86 ? -19.161 -7.649 17.630 1.00 60.91 86 LEU A C 1
ATOM 662 O O . LEU A 1 86 ? -19.796 -8.188 18.532 1.00 60.91 86 LEU A O 1
ATOM 666 N N . GLU A 1 87 ? -18.700 -6.400 17.749 1.00 57.62 87 GLU A N 1
ATOM 667 C CA . GLU A 1 87 ? -18.944 -5.559 18.937 1.00 57.62 87 GLU A CA 1
ATOM 668 C C . GLU A 1 87 ? -20.426 -5.190 19.131 1.00 57.62 87 GLU A C 1
ATOM 670 O O . GLU A 1 87 ? -20.833 -4.831 20.235 1.00 57.62 87 GLU A O 1
ATOM 675 N N . LYS A 1 88 ? -21.259 -5.313 18.090 1.00 52.22 88 LYS A N 1
ATOM 676 C CA . LYS A 1 88 ? -22.714 -5.093 18.165 1.00 52.22 88 LYS A CA 1
ATOM 677 C C . LYS A 1 88 ? -23.499 -6.329 18.615 1.00 52.22 88 LYS A C 1
ATOM 679 O O . LYS A 1 88 ? -24.689 -6.427 18.314 1.00 52.22 88 LYS A O 1
ATOM 684 N N . LEU A 1 89 ? -22.884 -7.272 19.331 1.00 56.22 89 LEU A N 1
ATOM 685 C CA . LEU A 1 89 ? -23.658 -8.273 20.065 1.00 56.22 89 LEU A CA 1
ATOM 686 C C . LEU A 1 89 ? -24.635 -7.526 20.992 1.00 56.22 89 LEU A C 1
ATOM 688 O O . LEU A 1 89 ? -24.184 -6.712 21.804 1.00 56.22 89 LEU A O 1
ATOM 692 N N . PRO A 1 90 ? -25.962 -7.720 20.844 1.00 57.25 90 PRO A N 1
ATOM 693 C CA . PRO A 1 90 ? -26.940 -7.004 21.643 1.00 57.25 90 PRO A CA 1
ATOM 694 C C . PRO A 1 90 ? -26.633 -7.281 23.109 1.00 57.25 90 PRO A C 1
ATOM 696 O O . PRO A 1 90 ? -26.663 -8.427 23.559 1.00 57.25 90 PRO A O 1
ATOM 699 N N . LYS A 1 91 ? -26.284 -6.219 23.842 1.00 57.59 91 LYS A N 1
ATOM 700 C CA . LYS A 1 91 ? -26.147 -6.260 25.294 1.00 57.59 91 LYS A CA 1
ATOM 701 C C . LYS A 1 91 ? -27.435 -6.893 25.810 1.00 57.59 91 LYS A C 1
ATOM 703 O O . LYS A 1 91 ? -28.506 -6.350 25.536 1.00 57.59 91 LYS A O 1
ATOM 708 N N . ALA A 1 92 ? -27.330 -8.060 26.453 1.00 58.44 92 ALA A N 1
ATOM 709 C CA . ALA A 1 92 ? -28.489 -8.766 26.985 1.00 58.44 92 ALA A CA 1
ATOM 710 C C . ALA A 1 92 ? -29.371 -7.747 27.726 1.00 58.44 92 ALA A C 1
ATOM 712 O O . ALA A 1 92 ? -28.812 -6.925 28.468 1.00 58.44 92 ALA A O 1
ATOM 713 N N . PRO A 1 93 ? -30.694 -7.716 27.464 1.00 59.69 93 PRO A N 1
ATOM 714 C CA . PRO A 1 93 ? -31.580 -6.740 28.081 1.00 59.69 93 PRO A CA 1
ATOM 715 C C . PRO A 1 93 ? -31.333 -6.776 29.585 1.00 59.69 93 PRO A C 1
ATOM 717 O O . PRO A 1 93 ? -31.300 -7.853 30.180 1.00 59.69 93 PRO A O 1
ATOM 720 N N . ALA A 1 94 ? -31.056 -5.608 30.169 1.00 58.94 94 ALA A N 1
ATOM 721 C CA . ALA A 1 94 ? -30.816 -5.501 31.597 1.00 58.94 94 ALA A CA 1
ATOM 722 C C . ALA A 1 94 ? -31.987 -6.178 32.313 1.00 58.94 94 ALA A C 1
ATOM 724 O O . ALA A 1 94 ? -33.135 -5.792 32.093 1.00 58.94 94 ALA A O 1
ATOM 725 N N . ILE A 1 95 ? -31.697 -7.216 33.106 1.00 60.94 95 ILE A N 1
ATOM 726 C CA . ILE A 1 95 ? -32.693 -7.856 33.965 1.00 60.94 95 ILE A CA 1
ATOM 727 C C . ILE A 1 95 ? -33.321 -6.711 34.763 1.00 60.94 95 ILE A C 1
ATOM 729 O O . ILE A 1 95 ? -32.567 -5.985 35.422 1.00 60.94 95 ILE A O 1
ATOM 733 N N . PRO A 1 96 ? -34.639 -6.463 34.648 1.00 60.25 96 PRO A N 1
ATOM 734 C CA . PRO A 1 96 ? -35.261 -5.392 35.402 1.00 60.25 96 PRO A CA 1
ATOM 735 C C . PRO A 1 96 ? -35.008 -5.699 36.875 1.00 60.25 96 PRO A C 1
ATOM 737 O O . PRO A 1 96 ? -35.417 -6.748 37.369 1.00 60.25 96 PRO A O 1
ATOM 740 N N . MET A 1 97 ? -34.258 -4.825 37.552 1.00 60.19 97 MET A N 1
ATOM 741 C CA . MET A 1 97 ? -34.148 -4.891 39.001 1.00 60.19 97 MET A CA 1
ATOM 742 C C . MET A 1 97 ? -35.567 -4.713 39.527 1.00 60.19 97 MET A C 1
ATOM 744 O O . MET A 1 97 ? -36.152 -3.641 39.374 1.00 60.19 97 MET A O 1
ATOM 748 N N . GLU A 1 98 ? -36.139 -5.785 40.069 1.00 54.59 98 GLU A N 1
ATOM 749 C CA . GLU A 1 98 ? -37.347 -5.688 40.871 1.00 54.59 98 GLU A CA 1
ATOM 750 C C . GLU A 1 98 ? -37.093 -4.647 41.958 1.00 54.59 98 GLU A C 1
ATOM 752 O O . GLU A 1 98 ? -36.170 -4.759 42.767 1.00 54.59 98 GLU A O 1
ATOM 757 N N . ASP A 1 99 ? -37.897 -3.594 41.913 1.00 50.97 99 ASP A N 1
ATOM 758 C CA . ASP A 1 99 ? -37.857 -2.476 42.832 1.00 50.97 99 ASP A CA 1
ATOM 759 C C . ASP A 1 99 ? -38.213 -3.000 44.235 1.00 50.97 99 ASP A C 1
ATOM 761 O O . ASP A 1 99 ? -39.385 -3.161 44.593 1.00 50.97 99 ASP A O 1
ATOM 765 N N . GLN A 1 100 ? -37.193 -3.312 45.043 1.00 51.00 100 GLN A N 1
ATOM 766 C CA . GLN A 1 100 ? -37.342 -3.806 46.423 1.00 51.00 100 GLN A CA 1
ATOM 767 C C . GLN A 1 100 ? -37.984 -2.773 47.372 1.00 51.00 100 GLN A C 1
ATOM 769 O O . GLN A 1 100 ? -38.145 -3.021 48.564 1.00 51.00 100 GLN A O 1
ATOM 774 N N . THR A 1 101 ? -38.412 -1.620 46.862 1.00 51.00 101 THR A N 1
ATOM 775 C CA . THR A 1 101 ? -39.132 -0.580 47.605 1.00 51.00 101 THR A CA 1
ATOM 776 C C . THR A 1 101 ? -40.605 -0.922 47.878 1.00 51.00 101 THR A C 1
ATOM 778 O O . THR A 1 101 ? -41.256 -0.226 48.657 1.00 51.00 101 THR A O 1
ATOM 781 N N . LYS A 1 102 ? -41.141 -2.020 47.319 1.00 46.66 102 LYS A N 1
ATOM 782 C CA . LYS A 1 102 ? -42.506 -2.521 47.599 1.00 46.66 102 LYS A CA 1
ATOM 783 C C . LYS A 1 102 ? -42.588 -3.588 48.701 1.00 46.66 102 LYS A C 1
ATOM 785 O O . LYS A 1 102 ? -43.545 -4.364 48.730 1.00 46.66 102 LYS A O 1
ATOM 790 N N . VAL A 1 103 ? -41.644 -3.630 49.643 1.00 50.56 103 VAL A N 1
ATOM 791 C CA . VAL A 1 103 ? -41.874 -4.370 50.894 1.00 50.56 103 VAL A CA 1
ATOM 792 C C . VAL A 1 103 ? -42.954 -3.619 51.674 1.00 50.56 103 VAL A C 1
ATOM 794 O O . VAL A 1 103 ? -42.730 -2.530 52.201 1.00 50.56 103 VAL A O 1
ATOM 797 N N . ARG A 1 104 ? -44.168 -4.182 51.650 1.00 47.59 104 ARG A N 1
ATOM 798 C CA . ARG A 1 104 ? -45.347 -3.720 52.390 1.00 47.59 104 ARG A CA 1
ATOM 799 C C . ARG A 1 104 ? -44.954 -3.313 53.810 1.00 47.59 104 ARG A C 1
ATOM 801 O O . ARG A 1 104 ? -44.312 -4.082 54.520 1.00 47.59 104 ARG A O 1
ATOM 808 N N . LYS A 1 105 ? -45.403 -2.125 54.224 1.00 44.97 105 LYS A N 1
ATOM 809 C CA . LYS A 1 105 ? -45.489 -1.749 55.636 1.00 44.97 105 LYS A CA 1
ATOM 810 C C . LYS A 1 105 ? -46.251 -2.861 56.362 1.00 44.97 105 LYS A C 1
ATOM 812 O O . LYS A 1 105 ? -47.409 -3.113 56.039 1.00 44.97 105 LYS A O 1
ATOM 817 N N . PHE A 1 106 ? -45.584 -3.541 57.286 1.00 50.91 106 PHE A N 1
ATOM 818 C CA . PHE A 1 106 ? -46.267 -4.272 58.342 1.00 50.91 106 PHE A CA 1
ATOM 819 C C . PHE A 1 106 ? -46.944 -3.220 59.225 1.00 50.91 106 PHE A C 1
ATOM 821 O O . PHE A 1 106 ? -46.262 -2.386 59.821 1.00 50.91 106 PHE A O 1
ATOM 828 N N . GLU A 1 107 ? -48.274 -3.198 59.218 1.00 45.03 107 GLU A N 1
ATOM 829 C CA . GLU A 1 107 ? -49.055 -2.511 60.247 1.00 45.03 107 GLU A CA 1
ATOM 830 C C . GLU A 1 107 ? -49.074 -3.373 61.527 1.00 45.03 107 GLU A C 1
ATOM 832 O O . GLU A 1 107 ? -48.984 -4.600 61.412 1.00 45.03 107 GLU A O 1
ATOM 837 N N . PRO A 1 108 ? -49.091 -2.732 62.714 1.00 56.94 108 PRO A N 1
ATOM 838 C CA . PRO A 1 108 ? -48.900 -3.368 64.021 1.00 56.94 108 PRO A CA 1
ATOM 839 C C . PRO A 1 108 ? -50.058 -4.265 64.475 1.00 56.94 108 PRO A C 1
ATOM 841 O O . PRO A 1 108 ? -51.219 -3.990 64.099 1.00 56.94 108 PRO A O 1
#

Sequence (108 aa):
MNRFDRARLLERAKLAISAFVVGGATIFAVYELYGAWSDGTIRTRRHGIASIDGNPEAFWLTVSVCALFVAMVIVGAVFMGWARSLEKLPKAPAIPMEDQTKVRKFEP

Radius of gyration: 28.17 Å; chains: 1; bounding box: 69×24×86 Å

Secondary structure (DSSP, 8-state):
--HHHHHHHHHHHHHHHHHHHHHHHHHHHHHHHHHHHHHSEEEETTTEEEETTT-HHHHHHHHHHHHHHHHHHHHHHHHHHHHHHHTTPPP-PPPP---GGG------

Foldseek 3Di:
DDPVVVVVVVVVVVVVVVVVVLVVLLVVLVVQVVCCVPVQWHQDPPPGTDHCVVPVPRVVVSVVVNVVSVVVVVVVVVVVVVVVVVVPPPPPPPPPPPPPPPPDPDDD